Protein AF-A0A9J6DM81-F1 (afdb_monomer_lite)

Structure (mmCIF, N/CA/C/O backbone):
data_AF-A0A9J6DM81-F1
#
_entry.id   AF-A0A9J6DM81-F1
#
loop_
_atom_site.group_PDB
_atom_site.id
_atom_site.type_symbol
_atom_site.label_atom_id
_atom_site.label_alt_id
_atom_site.label_comp_id
_atom_site.label_asym_id
_atom_site.label_entity_id
_atom_site.label_seq_id
_atom_site.pdbx_PDB_ins_code
_atom_site.Cartn_x
_atom_site.Cartn_y
_atom_site.Cartn_z
_atom_site.occupancy
_atom_site.B_iso_or_equiv
_atom_site.auth_seq_id
_atom_site.auth_comp_id
_atom_site.auth_asym_id
_atom_site.auth_atom_id
_atom_site.pdbx_PDB_model_num
ATOM 1 N N . MET A 1 1 ? 59.113 23.610 -87.537 1.00 60.59 1 MET A N 1
ATOM 2 C CA . MET A 1 1 ? 57.642 23.427 -87.448 1.00 60.59 1 MET A CA 1
ATOM 3 C C . MET A 1 1 ? 57.194 22.039 -86.974 1.00 60.59 1 MET A C 1
ATOM 5 O O . MET A 1 1 ? 56.116 21.959 -86.407 1.00 60.59 1 MET A O 1
ATOM 9 N N . ARG A 1 2 ? 57.993 20.965 -87.110 1.00 59.03 2 ARG A N 1
ATOM 10 C CA . ARG A 1 2 ? 57.610 19.597 -86.688 1.00 59.03 2 ARG A CA 1
ATOM 11 C C . ARG A 1 2 ? 57.477 19.396 -85.160 1.00 59.03 2 ARG A C 1
ATOM 13 O O . ARG A 1 2 ? 56.770 18.500 -84.730 1.00 59.03 2 ARG A O 1
ATOM 20 N N . THR A 1 3 ? 58.089 20.253 -84.341 1.00 69.50 3 THR A N 1
ATOM 21 C CA . THR A 1 3 ? 58.101 20.120 -82.869 1.00 69.50 3 THR A CA 1
ATOM 22 C C . THR A 1 3 ? 56.843 20.634 -82.163 1.00 69.50 3 THR A C 1
ATOM 24 O O . THR A 1 3 ? 56.531 20.149 -81.083 1.00 69.50 3 THR A O 1
ATOM 27 N N . ARG A 1 4 ? 56.086 21.572 -82.756 1.00 72.69 4 ARG A N 1
ATOM 28 C CA . ARG A 1 4 ? 54.813 22.034 -82.163 1.00 72.69 4 ARG A CA 1
ATOM 29 C C . ARG A 1 4 ? 53.697 21.003 -82.316 1.00 72.69 4 ARG A C 1
ATOM 31 O O . ARG A 1 4 ? 52.939 20.790 -81.383 1.00 72.69 4 ARG A O 1
ATOM 38 N N . PHE A 1 5 ? 53.672 20.304 -83.448 1.00 79.50 5 PHE A N 1
ATOM 39 C CA . PHE A 1 5 ? 52.637 19.313 -83.742 1.00 79.50 5 PHE A CA 1
ATOM 40 C C . PHE A 1 5 ? 52.692 18.099 -82.799 1.00 79.50 5 PHE A C 1
ATOM 42 O O . PHE A 1 5 ? 51.660 17.556 -82.420 1.00 79.50 5 PHE A O 1
ATOM 49 N N . GLU A 1 6 ? 53.895 17.698 -82.379 1.00 80.44 6 GLU A N 1
ATOM 50 C CA . GLU A 1 6 ? 54.069 16.640 -81.375 1.00 80.44 6 GLU A CA 1
ATOM 51 C C . GLU A 1 6 ? 53.641 17.100 -79.974 1.00 80.44 6 GLU A C 1
ATOM 53 O O . GLU A 1 6 ? 53.037 16.327 -79.233 1.00 80.44 6 GLU A O 1
ATOM 58 N N . CYS A 1 7 ? 53.871 18.371 -79.625 1.00 82.00 7 CYS A N 1
ATOM 59 C CA . CYS A 1 7 ? 53.449 18.915 -78.333 1.00 82.00 7 CYS A CA 1
ATOM 60 C C . CYS A 1 7 ? 51.918 18.918 -78.191 1.00 82.00 7 CYS A C 1
ATOM 62 O O . CYS A 1 7 ? 51.395 18.446 -77.181 1.00 82.00 7 CYS A O 1
ATOM 64 N N . ASP A 1 8 ? 51.202 19.349 -79.233 1.00 87.25 8 ASP A N 1
ATOM 65 C CA . ASP A 1 8 ? 49.734 19.392 -79.227 1.00 87.25 8 ASP A CA 1
ATOM 66 C C . ASP A 1 8 ? 49.125 17.983 -79.109 1.00 87.25 8 ASP A C 1
ATOM 68 O O . ASP A 1 8 ? 48.095 17.769 -78.463 1.00 87.25 8 ASP A O 1
ATOM 72 N N . LYS A 1 9 ? 49.792 16.983 -79.697 1.00 87.25 9 LYS A N 1
ATOM 73 C CA . LYS A 1 9 ? 49.358 15.584 -79.651 1.00 87.25 9 LYS A CA 1
ATOM 74 C C . LYS A 1 9 ? 49.515 14.984 -78.253 1.00 87.25 9 LYS A C 1
ATOM 76 O O . LYS A 1 9 ? 48.625 14.268 -77.791 1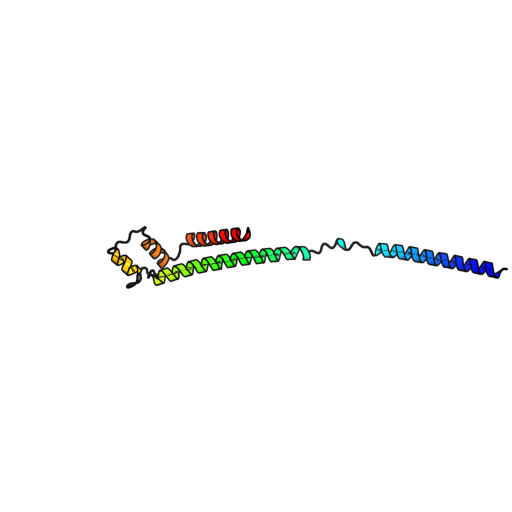.00 87.25 9 LYS A O 1
ATOM 81 N N . VAL A 1 10 ? 50.611 15.310 -77.566 1.00 89.81 10 VAL A N 1
ATOM 82 C CA . VAL A 1 10 ? 50.866 14.884 -76.182 1.00 89.81 10 VAL A CA 1
ATOM 83 C C . VAL A 1 10 ? 49.902 15.565 -75.209 1.00 89.81 10 VAL A C 1
ATOM 85 O O . VAL A 1 10 ? 49.386 14.912 -74.300 1.00 89.81 10 VAL A O 1
ATOM 88 N N . GLU A 1 11 ? 49.603 16.847 -75.411 1.00 92.50 11 GLU A N 1
ATOM 89 C CA . GLU A 1 11 ? 48.665 17.572 -74.553 1.00 92.50 11 GLU A CA 1
ATOM 90 C C . GLU A 1 11 ? 47.235 17.031 -74.688 1.00 92.50 11 GLU A C 1
ATOM 92 O O . GLU A 1 11 ? 46.555 16.792 -73.687 1.00 92.50 11 GLU A O 1
ATOM 97 N N . ASN A 1 12 ? 46.795 16.736 -75.914 1.00 93.19 12 ASN A N 1
ATOM 98 C CA . ASN A 1 12 ? 45.480 16.144 -76.151 1.00 93.19 12 ASN A CA 1
ATOM 99 C C . ASN A 1 12 ? 45.371 14.722 -75.562 1.00 93.19 12 ASN A C 1
ATOM 101 O O . ASN A 1 12 ? 44.329 14.342 -75.026 1.00 93.19 12 ASN A O 1
ATOM 105 N N . ALA A 1 13 ? 46.460 13.944 -75.590 1.00 91.31 13 ALA A N 1
ATOM 106 C CA . ALA A 1 13 ? 46.510 12.637 -74.939 1.00 91.31 13 ALA A CA 1
ATOM 107 C C . ALA A 1 13 ? 46.388 12.744 -73.408 1.00 91.31 13 ALA A C 1
ATOM 109 O O . ALA A 1 13 ? 45.639 11.972 -72.809 1.00 91.31 13 ALA A O 1
ATOM 110 N N . ARG A 1 14 ? 47.047 13.730 -72.777 1.00 92.12 14 ARG A N 1
ATOM 111 C CA . ARG A 1 14 ? 46.910 13.980 -71.329 1.00 92.12 14 ARG A CA 1
ATOM 112 C C . ARG A 1 14 ? 45.479 14.333 -70.937 1.00 92.12 14 ARG A C 1
ATOM 114 O O . ARG A 1 14 ? 44.934 13.694 -70.044 1.00 92.12 14 ARG A O 1
ATOM 121 N N . ARG A 1 15 ? 44.829 15.249 -71.666 1.00 93.50 15 ARG A N 1
ATOM 122 C CA . ARG A 1 15 ? 43.441 15.650 -71.363 1.00 93.50 15 ARG A CA 1
ATOM 123 C C . ARG A 1 15 ? 42.465 14.473 -71.384 1.00 93.50 15 ARG A C 1
ATOM 125 O O . ARG A 1 15 ? 41.549 14.427 -70.571 1.00 93.50 15 ARG A O 1
ATOM 132 N N . ARG A 1 16 ? 42.656 13.507 -72.289 1.00 92.62 16 ARG A N 1
ATOM 133 C CA . ARG A 1 16 ? 41.804 12.307 -72.358 1.00 92.62 16 ARG A CA 1
ATOM 134 C C . ARG A 1 16 ? 41.977 11.385 -71.153 1.00 92.62 16 ARG A C 1
ATOM 136 O O . ARG A 1 16 ? 40.995 10.804 -70.702 1.00 92.62 16 ARG A O 1
ATOM 143 N N . ILE A 1 17 ? 43.197 11.267 -70.632 1.00 92.62 17 ILE A N 1
ATOM 144 C CA . ILE A 1 17 ? 43.481 10.474 -69.428 1.00 92.62 17 ILE A CA 1
ATOM 145 C C . ILE A 1 17 ? 42.844 11.136 -68.201 1.00 92.62 17 ILE A C 1
ATOM 147 O O . ILE A 1 17 ? 42.208 10.450 -67.402 1.00 92.62 17 ILE A O 1
ATOM 151 N N . ASP A 1 18 ? 42.941 12.462 -68.091 1.00 92.50 18 ASP A N 1
ATOM 152 C CA . ASP A 1 18 ? 42.355 13.205 -66.972 1.00 92.50 18 ASP A CA 1
ATOM 153 C C . ASP A 1 18 ? 40.818 13.133 -66.979 1.00 92.50 18 ASP A C 1
ATOM 155 O O . ASP A 1 18 ? 40.207 12.901 -65.935 1.00 92.50 18 ASP A O 1
ATOM 159 N N . LEU A 1 19 ? 40.184 13.220 -68.157 1.00 92.25 19 LEU A N 1
ATOM 160 C CA . LEU A 1 19 ? 38.731 13.039 -68.294 1.00 92.25 19 LEU A CA 1
ATOM 161 C C . LEU A 1 19 ? 38.273 11.631 -67.890 1.00 92.25 19 LEU A C 1
ATOM 163 O O . LEU A 1 19 ? 37.272 11.485 -67.189 1.00 92.25 19 LEU A O 1
ATOM 167 N N . ALA A 1 20 ? 39.010 10.596 -68.303 1.00 90.06 20 ALA A N 1
ATOM 168 C CA . ALA A 1 20 ? 38.695 9.218 -67.934 1.00 90.06 20 ALA A CA 1
ATOM 169 C C . ALA A 1 20 ? 38.828 8.991 -66.419 1.00 90.06 20 ALA A C 1
ATOM 171 O O . ALA A 1 20 ? 38.024 8.275 -65.825 1.00 90.06 20 ALA A O 1
ATOM 172 N N . ARG A 1 21 ? 39.809 9.639 -65.778 1.00 90.12 21 ARG A N 1
ATOM 173 C CA . ARG A 1 21 ? 40.011 9.556 -64.329 1.00 90.12 21 ARG A CA 1
ATOM 174 C C . ARG A 1 21 ? 38.883 10.229 -63.548 1.00 90.12 21 ARG A C 1
ATOM 176 O O . ARG A 1 21 ? 38.418 9.649 -62.572 1.00 90.12 21 ARG A O 1
ATOM 183 N N . HIS A 1 22 ? 38.430 11.406 -63.981 1.00 88.44 22 HIS A N 1
ATOM 184 C CA . HIS A 1 22 ? 37.305 12.090 -63.339 1.00 88.44 22 HIS A CA 1
ATOM 185 C C . HIS A 1 22 ? 36.007 11.284 -63.451 1.00 88.44 22 HIS A C 1
ATOM 187 O O . HIS A 1 22 ? 35.370 11.029 -62.435 1.00 88.44 22 HIS A O 1
ATOM 193 N N . SER A 1 23 ? 35.691 10.758 -64.640 1.00 88.25 23 SER A N 1
ATOM 194 C CA . SER A 1 23 ? 34.499 9.918 -64.824 1.00 88.25 23 SER A CA 1
ATOM 195 C C . SER A 1 23 ? 34.526 8.638 -63.977 1.00 88.25 23 SER A C 1
ATOM 197 O O . SER A 1 23 ? 33.475 8.183 -63.533 1.00 88.25 23 SER A O 1
ATOM 199 N N . ALA A 1 24 ? 35.705 8.052 -63.744 1.00 84.56 24 ALA A N 1
ATOM 200 C CA . ALA A 1 24 ? 35.844 6.876 -62.888 1.00 84.56 24 ALA A CA 1
ATOM 201 C C . ALA A 1 24 ? 35.693 7.210 -61.395 1.00 84.56 24 ALA A C 1
ATOM 203 O O . ALA A 1 24 ? 35.157 6.399 -60.642 1.00 84.56 24 ALA A O 1
ATOM 204 N N . MET A 1 25 ? 36.149 8.392 -60.964 1.00 83.25 25 MET A N 1
ATOM 205 C CA . MET A 1 25 ? 35.963 8.847 -59.585 1.00 83.25 25 MET A CA 1
ATOM 206 C C . MET A 1 25 ? 34.492 9.133 -59.284 1.00 83.25 25 MET A C 1
ATOM 208 O O . MET A 1 25 ? 34.008 8.690 -58.246 1.00 83.25 25 MET A O 1
ATOM 212 N N . ASP A 1 26 ? 33.770 9.771 -60.206 1.00 82.00 26 ASP A N 1
ATOM 213 C CA . ASP A 1 26 ? 32.342 10.057 -60.028 1.00 82.00 26 ASP A CA 1
ATOM 214 C C . ASP A 1 26 ? 31.515 8.762 -59.930 1.00 82.00 26 ASP A C 1
ATOM 216 O O . ASP A 1 26 ? 30.652 8.636 -59.064 1.00 82.00 26 ASP A O 1
ATOM 220 N N . ALA A 1 27 ? 31.849 7.742 -60.731 1.00 78.12 27 ALA A N 1
ATOM 221 C CA . ALA A 1 27 ? 31.196 6.432 -60.661 1.00 78.12 27 ALA A CA 1
ATOM 222 C C . ALA A 1 27 ? 31.501 5.657 -59.363 1.00 78.12 27 ALA A C 1
ATOM 224 O O . ALA A 1 27 ? 30.693 4.842 -58.928 1.00 78.12 27 ALA A O 1
ATOM 225 N N . MET A 1 28 ? 32.659 5.885 -58.733 1.00 76.06 28 MET A N 1
ATOM 226 C CA . MET A 1 28 ? 33.002 5.255 -57.451 1.00 76.06 28 MET A CA 1
ATOM 227 C C . MET A 1 28 ? 32.327 5.932 -56.257 1.00 76.06 28 MET A C 1
ATOM 229 O O . MET A 1 28 ? 32.031 5.257 -55.272 1.00 76.06 28 MET A O 1
ATOM 233 N N . VAL A 1 29 ? 32.083 7.243 -56.334 1.00 77.25 29 VAL A N 1
ATOM 234 C CA . VAL A 1 29 ? 31.364 7.986 -55.289 1.00 77.25 29 VAL A CA 1
ATOM 235 C C . VAL A 1 29 ? 29.915 7.507 -55.189 1.00 77.25 29 VAL A C 1
ATOM 237 O O . VAL A 1 29 ? 29.433 7.301 -54.081 1.00 77.25 29 VAL A O 1
ATO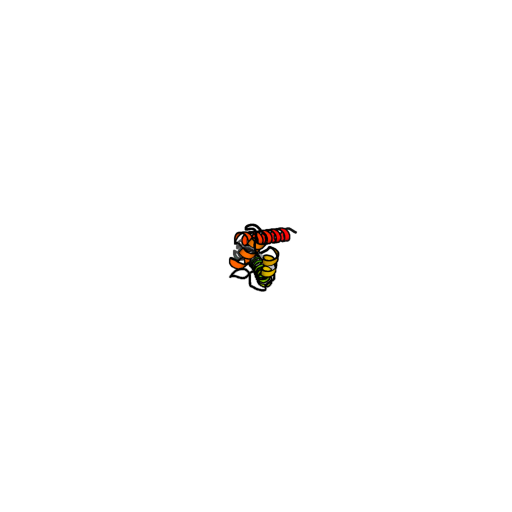M 240 N N . ASP A 1 30 ? 29.275 7.210 -56.320 1.00 68.44 30 ASP A N 1
ATOM 241 C CA . ASP A 1 30 ? 27.887 6.727 -56.360 1.00 68.44 30 ASP A CA 1
ATOM 242 C C . ASP A 1 30 ? 27.726 5.312 -55.760 1.00 68.44 30 ASP A C 1
ATOM 244 O O . ASP A 1 30 ? 26.719 4.985 -55.142 1.00 68.44 30 ASP A O 1
ATOM 248 N N . VAL A 1 31 ? 28.762 4.466 -55.840 1.00 65.88 31 VAL A N 1
ATOM 249 C CA . VAL A 1 31 ? 28.753 3.126 -55.213 1.00 65.88 31 VAL A CA 1
ATOM 250 C C . VAL A 1 31 ? 28.942 3.193 -53.692 1.00 65.88 31 VAL A C 1
ATOM 252 O O . VAL A 1 31 ? 28.571 2.255 -52.985 1.00 65.88 31 VAL A O 1
ATOM 255 N N . MET A 1 32 ? 29.510 4.282 -53.165 1.00 62.16 32 MET A N 1
ATOM 256 C CA . MET A 1 32 ? 29.666 4.465 -51.719 1.00 62.16 32 MET A CA 1
ATOM 257 C C . MET A 1 32 ? 28.454 5.110 -51.047 1.00 62.16 32 MET A C 1
ATOM 259 O O . MET A 1 32 ? 28.394 5.096 -49.818 1.00 62.16 32 MET A O 1
ATOM 263 N N . ASP A 1 33 ? 27.472 5.589 -51.811 1.00 61.44 33 ASP A N 1
ATOM 264 C CA . ASP A 1 33 ? 26.201 6.079 -51.276 1.00 61.44 33 ASP A CA 1
ATOM 265 C C . ASP A 1 33 ? 25.207 4.914 -51.115 1.00 61.44 33 ASP A C 1
ATOM 267 O O . ASP A 1 33 ? 24.089 4.899 -51.627 1.00 61.44 33 ASP A O 1
ATOM 271 N N . VAL A 1 34 ? 25.647 3.860 -50.417 1.00 61.84 34 VAL A N 1
ATOM 272 C CA . VAL A 1 34 ? 24.731 2.827 -49.929 1.00 61.84 34 VAL A CA 1
ATOM 273 C C . VAL A 1 34 ? 23.896 3.487 -48.831 1.00 61.84 34 VAL A C 1
ATOM 275 O O . VAL A 1 34 ?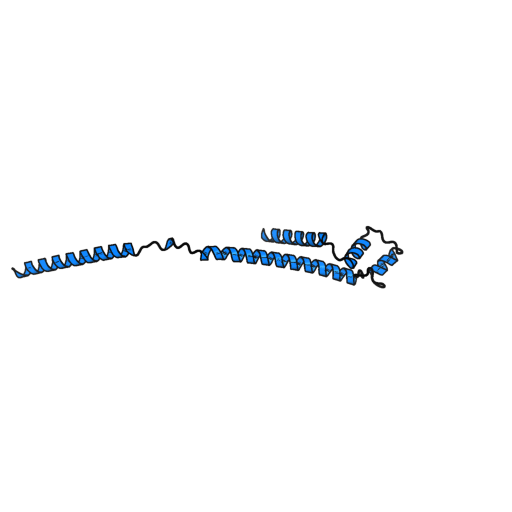 24.474 3.877 -47.815 1.00 61.84 34 VAL A O 1
ATOM 278 N N . PRO A 1 35 ? 22.564 3.604 -48.981 1.00 59.75 35 PRO A N 1
ATOM 279 C CA . PRO A 1 35 ? 21.718 4.266 -48.000 1.00 59.75 35 PRO A CA 1
ATOM 280 C C . PRO A 1 35 ? 21.748 3.484 -46.681 1.00 59.75 35 PRO A C 1
ATOM 282 O O . PRO A 1 35 ? 21.022 2.509 -46.472 1.00 59.75 35 PRO A O 1
ATOM 285 N N . THR A 1 36 ? 22.602 3.927 -45.758 1.00 59.50 36 THR A N 1
ATOM 286 C CA . THR A 1 36 ? 22.745 3.397 -44.391 1.00 59.50 36 THR A CA 1
ATOM 287 C C . THR A 1 36 ? 21.513 3.678 -43.522 1.00 59.50 36 THR A C 1
ATOM 289 O O . THR A 1 36 ? 21.453 3.280 -42.361 1.00 59.50 36 THR A O 1
ATOM 292 N N . GLU A 1 37 ? 20.509 4.350 -44.076 1.00 58.06 37 GLU A N 1
ATOM 293 C CA . GLU A 1 37 ? 19.267 4.761 -43.424 1.00 58.06 37 GLU A CA 1
ATOM 294 C C . GLU A 1 37 ? 18.262 3.616 -43.193 1.00 58.06 37 GLU A C 1
ATOM 296 O O . GLU A 1 37 ? 17.307 3.788 -42.439 1.00 58.06 37 GLU A O 1
ATOM 301 N N . ASN A 1 38 ? 18.520 2.409 -43.717 1.00 57.34 38 ASN A N 1
ATOM 302 C CA . ASN A 1 38 ? 17.628 1.252 -43.546 1.00 57.34 38 ASN A CA 1
ATOM 303 C C . ASN A 1 38 ? 18.093 0.194 -42.533 1.00 57.34 38 ASN A C 1
ATOM 305 O O . ASN A 1 38 ? 17.391 -0.801 -42.330 1.00 57.34 38 ASN A O 1
ATOM 309 N N . VAL A 1 39 ? 19.212 0.393 -41.823 1.00 57.69 39 VAL A N 1
ATOM 310 C CA . VAL A 1 39 ? 19.501 -0.420 -40.628 1.00 57.69 39 VAL A CA 1
ATOM 311 C C . VAL A 1 39 ? 18.695 0.160 -39.472 1.00 57.69 39 VAL A C 1
ATOM 313 O O . VAL A 1 39 ? 19.202 0.865 -38.603 1.00 57.69 39 VAL A O 1
ATOM 316 N N . MET A 1 40 ? 17.392 -0.116 -39.512 1.00 55.94 40 MET A N 1
ATOM 317 C CA . MET A 1 40 ? 16.432 0.158 -38.455 1.00 55.94 40 MET A CA 1
ATOM 318 C C . MET A 1 40 ? 16.916 -0.557 -37.193 1.00 55.94 40 MET A C 1
ATOM 320 O O . MET A 1 40 ? 16.683 -1.745 -36.992 1.00 55.94 40 MET A O 1
ATOM 324 N N . ASN A 1 41 ? 17.698 0.169 -36.401 1.00 62.31 41 ASN A N 1
ATOM 325 C CA . ASN A 1 41 ? 18.432 -0.322 -35.252 1.00 62.31 41 ASN A CA 1
ATOM 326 C C . ASN A 1 41 ? 17.403 -0.811 -34.210 1.00 62.31 41 ASN A C 1
ATOM 328 O O . ASN A 1 41 ? 16.745 0.025 -33.581 1.00 62.31 41 ASN A O 1
ATOM 332 N N . PRO A 1 42 ? 17.221 -2.131 -33.996 1.00 55.38 42 PRO A N 1
ATOM 333 C CA . PRO A 1 42 ? 16.183 -2.652 -33.095 1.00 55.38 42 PRO A CA 1
ATOM 334 C C . PRO A 1 42 ? 16.409 -2.229 -31.631 1.00 55.38 42 PRO A C 1
ATOM 336 O O . PRO A 1 42 ? 15.522 -2.356 -30.789 1.00 55.38 42 PRO A O 1
ATOM 339 N N . VAL A 1 43 ? 17.581 -1.663 -31.332 1.00 54.53 43 VAL A N 1
ATOM 340 C CA . VAL A 1 43 ? 17.958 -1.103 -30.033 1.00 54.53 43 VAL A CA 1
ATOM 341 C C . VAL A 1 43 ? 17.146 0.153 -29.683 1.00 54.53 43 VAL A C 1
ATOM 343 O O . VAL A 1 43 ? 16.811 0.351 -28.516 1.00 54.53 43 VAL A O 1
ATOM 346 N N . ALA A 1 44 ? 16.756 0.977 -30.665 1.00 55.53 44 ALA A N 1
ATOM 347 C CA . ALA A 1 44 ? 16.003 2.210 -30.402 1.00 55.53 44 ALA A CA 1
ATOM 348 C C . ALA A 1 44 ? 14.566 1.937 -29.909 1.00 55.53 44 ALA A C 1
ATOM 350 O O . ALA A 1 44 ? 14.025 2.704 -29.113 1.00 55.53 44 ALA A O 1
ATOM 351 N N . ALA A 1 45 ? 13.972 0.808 -30.311 1.00 54.03 45 ALA A N 1
ATOM 352 C CA . ALA A 1 45 ? 12.633 0.396 -29.886 1.00 54.03 45 ALA A CA 1
ATOM 353 C C . ALA A 1 45 ? 12.603 -0.279 -28.498 1.00 54.03 45 ALA A C 1
ATOM 355 O O . ALA A 1 45 ? 11.532 -0.424 -27.910 1.00 54.03 45 ALA A O 1
ATOM 356 N N . PHE A 1 46 ? 13.759 -0.658 -27.937 1.00 52.38 46 PHE A N 1
ATOM 357 C CA . PHE A 1 46 ? 13.845 -1.365 -26.649 1.00 52.38 46 PHE A CA 1
ATOM 358 C C . PHE A 1 46 ? 13.902 -0.421 -25.427 1.00 52.38 46 PHE A C 1
ATOM 360 O O . PHE A 1 46 ? 13.582 -0.808 -24.304 1.00 52.38 46 PHE A O 1
ATOM 367 N N . ILE A 1 47 ? 14.265 0.848 -25.636 1.00 57.31 47 ILE A N 1
ATOM 368 C CA . ILE A 1 47 ? 14.362 1.882 -24.592 1.00 57.31 47 ILE A CA 1
ATOM 369 C C . ILE A 1 47 ? 12.996 2.279 -23.976 1.00 57.31 47 ILE A C 1
ATOM 371 O O . ILE A 1 47 ? 12.936 2.424 -22.749 1.00 57.31 47 ILE A O 1
ATOM 375 N N . PRO A 1 48 ? 11.888 2.455 -24.734 1.00 63.59 48 PRO A N 1
ATOM 376 C CA . PRO A 1 48 ? 10.623 2.907 -24.146 1.00 63.59 48 PRO A CA 1
ATOM 377 C C . PRO A 1 48 ? 9.948 1.852 -23.256 1.00 63.59 48 PRO A C 1
ATOM 379 O O . PRO A 1 48 ? 9.337 2.208 -22.248 1.00 63.59 48 PRO A O 1
ATOM 382 N N . VAL A 1 49 ? 10.103 0.559 -23.562 1.00 64.38 49 VAL A N 1
ATOM 383 C CA . VAL A 1 49 ? 9.438 -0.532 -22.822 1.00 64.38 49 VAL A CA 1
ATOM 384 C C . VAL A 1 49 ? 9.962 -0.637 -21.384 1.00 64.38 49 VAL A C 1
ATOM 386 O O . VAL A 1 49 ? 9.180 -0.782 -20.443 1.00 64.38 49 VAL A O 1
ATOM 389 N N . ASN A 1 50 ? 11.271 -0.456 -21.185 1.00 74.06 50 ASN A N 1
ATOM 390 C CA . ASN A 1 50 ? 11.890 -0.514 -19.858 1.00 74.06 50 ASN A CA 1
ATOM 391 C C . ASN A 1 50 ? 11.455 0.645 -18.946 1.00 74.06 50 ASN A C 1
ATOM 393 O O . ASN A 1 50 ? 11.323 0.457 -17.737 1.00 74.06 50 ASN A O 1
ATOM 397 N N . ARG A 1 51 ? 11.185 1.834 -19.508 1.00 79.06 51 ARG A N 1
ATOM 398 C CA . ARG A 1 51 ? 10.685 2.983 -18.732 1.00 79.06 51 ARG A CA 1
ATOM 399 C C . ARG A 1 51 ? 9.237 2.797 -18.292 1.00 79.06 51 ARG A C 1
ATOM 401 O O . ARG A 1 51 ? 8.920 3.093 -17.144 1.00 79.06 51 ARG A O 1
ATOM 408 N N . ILE A 1 52 ? 8.380 2.278 -19.173 1.00 79.38 52 ILE A N 1
ATOM 409 C CA . ILE A 1 52 ? 6.974 2.003 -18.846 1.00 79.38 52 ILE A CA 1
ATOM 410 C C . ILE A 1 52 ? 6.892 0.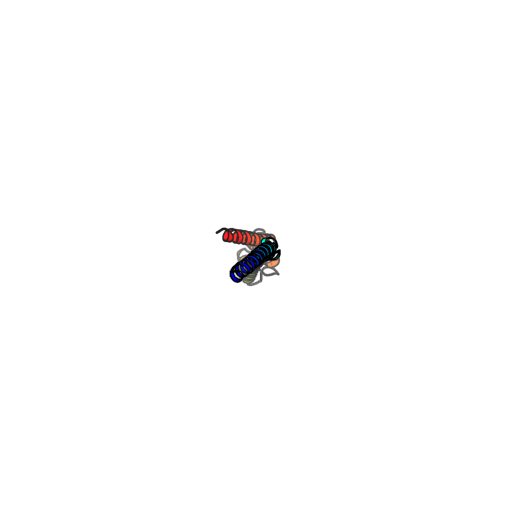933 -17.753 1.00 79.38 52 ILE A C 1
ATOM 412 O O . ILE A 1 52 ? 6.186 1.124 -16.766 1.00 79.38 52 ILE A O 1
ATOM 416 N N . LEU A 1 53 ? 7.670 -0.149 -17.871 1.00 81.06 53 LEU A N 1
ATOM 417 C CA . LEU A 1 53 ? 7.742 -1.178 -16.832 1.00 81.06 53 LEU A CA 1
ATOM 418 C C . LEU A 1 53 ? 8.223 -0.603 -15.496 1.00 81.06 53 LEU A C 1
ATOM 420 O O . LEU A 1 53 ? 7.576 -0.831 -14.478 1.00 81.06 53 LEU A O 1
ATOM 424 N N . ALA A 1 54 ? 9.307 0.180 -15.491 1.00 81.31 54 ALA A N 1
ATOM 425 C CA . ALA A 1 54 ? 9.818 0.806 -14.272 1.00 81.31 54 ALA A CA 1
ATOM 426 C C . ALA A 1 54 ? 8.771 1.706 -13.595 1.00 81.31 54 ALA A C 1
ATOM 428 O O . ALA A 1 54 ? 8.626 1.668 -12.373 1.00 81.31 54 ALA A O 1
ATOM 429 N N . TYR A 1 55 ? 8.003 2.463 -14.382 1.00 83.00 55 TYR A N 1
ATOM 430 C CA . TYR A 1 55 ? 6.919 3.292 -13.868 1.00 83.00 55 TYR A CA 1
ATOM 431 C C . TYR A 1 55 ? 5.797 2.443 -13.259 1.00 83.00 55 TYR A C 1
ATOM 433 O O . TYR A 1 55 ? 5.427 2.660 -12.110 1.00 83.00 55 TYR A O 1
ATOM 441 N N . VAL A 1 56 ? 5.315 1.415 -13.963 1.00 82.06 56 VAL A N 1
ATOM 442 C CA . VAL A 1 56 ? 4.274 0.510 -13.443 1.00 82.06 56 VAL A CA 1
ATOM 443 C C . VAL A 1 56 ? 4.717 -0.160 -12.137 1.00 82.06 56 VAL A C 1
ATOM 445 O O . VAL A 1 56 ? 3.947 -0.199 -11.176 1.00 82.06 56 VAL A O 1
ATOM 448 N N . PHE A 1 57 ? 5.966 -0.631 -12.059 1.00 84.56 57 PHE A N 1
ATOM 449 C CA . PHE A 1 57 ? 6.519 -1.201 -10.827 1.00 84.56 57 PHE A CA 1
ATOM 450 C C . PHE A 1 57 ? 6.577 -0.179 -9.689 1.00 84.56 57 PHE A C 1
ATOM 452 O O . PHE A 1 57 ? 6.198 -0.502 -8.564 1.00 84.56 57 PHE A O 1
ATOM 459 N N . TYR A 1 58 ? 7.003 1.053 -9.970 1.00 83.56 58 TYR A N 1
ATOM 460 C CA . TYR A 1 58 ? 7.043 2.127 -8.980 1.00 83.56 58 TYR A CA 1
ATOM 461 C C . TYR A 1 58 ? 5.649 2.438 -8.414 1.00 83.56 58 TYR A C 1
ATOM 463 O O . TYR A 1 58 ? 5.467 2.452 -7.195 1.00 83.56 58 TYR A O 1
ATOM 471 N N . VAL A 1 59 ? 4.643 2.591 -9.282 1.00 81.75 59 VAL A N 1
ATOM 472 C CA . VAL A 1 59 ? 3.247 2.831 -8.874 1.00 81.75 59 VAL A CA 1
ATOM 473 C C . VAL A 1 59 ? 2.722 1.695 -7.999 1.00 81.75 59 VAL A C 1
ATOM 475 O O . VAL A 1 59 ? 2.094 1.933 -6.964 1.00 81.75 59 VAL A O 1
ATOM 478 N N . LEU A 1 60 ? 3.013 0.451 -8.379 1.00 82.62 60 LEU A N 1
ATOM 479 C CA . LEU A 1 60 ? 2.575 -0.730 -7.646 1.00 82.62 60 LEU A CA 1
ATOM 480 C C . LEU A 1 60 ? 3.214 -0.802 -6.249 1.00 82.62 60 LEU A C 1
ATOM 482 O O . LEU A 1 60 ? 2.514 -1.057 -5.267 1.00 82.62 60 LEU A O 1
ATOM 486 N N . ILE A 1 61 ? 4.511 -0.496 -6.134 1.00 84.75 61 ILE A N 1
ATOM 487 C CA . ILE A 1 61 ? 5.212 -0.414 -4.843 1.00 84.75 61 ILE A CA 1
ATOM 488 C C . ILE A 1 61 ? 4.609 0.691 -3.968 1.00 84.75 61 ILE A C 1
ATOM 490 O O . ILE A 1 61 ? 4.327 0.443 -2.794 1.00 84.75 61 ILE A O 1
ATOM 494 N N . CYS A 1 62 ? 4.348 1.880 -4.521 1.00 80.56 62 CYS A N 1
ATOM 495 C CA . CYS A 1 62 ? 3.700 2.971 -3.789 1.00 80.56 62 CYS A CA 1
ATOM 496 C C . CYS A 1 62 ? 2.314 2.569 -3.262 1.00 80.56 62 CYS A C 1
ATOM 498 O O . CYS A 1 62 ? 2.012 2.812 -2.092 1.00 80.56 62 CYS A O 1
ATOM 500 N N . CYS A 1 63 ? 1.497 1.889 -4.071 1.00 79.88 63 CYS A N 1
ATOM 501 C CA . CYS A 1 63 ? 0.183 1.399 -3.643 1.00 79.88 63 CYS A CA 1
ATOM 502 C C . CYS A 1 63 ? 0.293 0.398 -2.480 1.00 79.88 63 CYS A C 1
ATOM 504 O O . CYS A 1 63 ? -0.435 0.496 -1.487 1.00 79.88 63 CYS A O 1
ATOM 506 N N . ILE A 1 64 ? 1.233 -0.549 -2.559 1.00 82.31 64 ILE A N 1
ATOM 507 C CA . ILE A 1 64 ? 1.463 -1.529 -1.488 1.00 82.31 64 ILE A CA 1
ATOM 508 C C . ILE A 1 64 ? 1.970 -0.837 -0.214 1.00 82.31 64 ILE A C 1
ATOM 510 O O . ILE A 1 64 ? 1.496 -1.136 0.884 1.00 82.31 64 ILE A O 1
ATOM 514 N N . ALA A 1 65 ? 2.894 0.118 -0.335 1.00 81.94 65 ALA A N 1
ATOM 515 C CA . ALA A 1 65 ? 3.433 0.852 0.806 1.00 81.94 65 ALA A CA 1
ATOM 516 C C . ALA A 1 65 ? 2.346 1.670 1.526 1.00 81.94 65 ALA A C 1
ATOM 518 O O . ALA A 1 65 ? 2.226 1.599 2.753 1.00 81.94 65 ALA A O 1
ATOM 519 N N . LEU A 1 66 ? 1.505 2.392 0.779 1.00 80.00 66 LEU A N 1
ATOM 520 C CA . LEU A 1 66 ? 0.418 3.202 1.338 1.00 80.00 66 LEU A CA 1
ATOM 521 C C . LEU A 1 66 ? -0.649 2.342 2.023 1.00 80.00 66 LEU A C 1
ATOM 523 O O . LEU A 1 66 ? -1.032 2.621 3.162 1.00 80.00 66 LEU A O 1
ATOM 527 N N . THR A 1 67 ? -1.089 1.263 1.373 1.00 78.12 67 THR A N 1
ATOM 528 C CA . THR A 1 67 ? -2.071 0.335 1.959 1.00 78.12 67 THR A CA 1
ATOM 529 C C . THR A 1 67 ? -1.547 -0.320 3.232 1.00 78.12 67 THR A C 1
ATOM 531 O O . THR A 1 67 ? -2.257 -0.372 4.238 1.00 78.12 67 THR A O 1
ATOM 534 N N . THR A 1 68 ? -0.291 -0.771 3.226 1.00 77.75 68 THR A N 1
ATOM 535 C CA . THR A 1 68 ? 0.343 -1.386 4.398 1.00 77.75 68 THR A CA 1
ATOM 536 C C . THR A 1 68 ? 0.448 -0.387 5.546 1.00 77.75 68 THR A C 1
ATOM 538 O O . THR A 1 68 ? 0.073 -0.709 6.673 1.00 77.75 68 THR A O 1
ATOM 541 N N . THR A 1 69 ? 0.874 0.846 5.262 1.00 80.62 69 THR A N 1
ATOM 542 C CA . THR A 1 69 ? 0.993 1.903 6.274 1.00 80.62 69 THR A CA 1
ATOM 543 C C . THR A 1 69 ? -0.364 2.211 6.907 1.00 80.62 69 THR A C 1
ATOM 545 O O . THR A 1 69 ? -0.481 2.200 8.130 1.00 80.62 69 THR A O 1
ATOM 548 N N . ALA A 1 70 ? -1.418 2.376 6.103 1.00 79.06 70 ALA A N 1
ATOM 549 C CA . ALA A 1 70 ? -2.766 2.641 6.604 1.00 79.06 70 ALA A CA 1
ATOM 550 C C . ALA A 1 70 ? -3.294 1.515 7.515 1.00 79.06 70 ALA A C 1
ATOM 552 O O . ALA A 1 70 ? -3.846 1.777 8.588 1.00 79.06 70 ALA A O 1
ATOM 553 N N . VAL A 1 71 ? -3.091 0.251 7.125 1.00 78.00 71 VAL A N 1
ATOM 554 C CA . VAL A 1 71 ? -3.514 -0.912 7.925 1.00 78.00 71 VAL A CA 1
ATOM 555 C C . VAL A 1 71 ? -2.721 -1.003 9.231 1.00 78.00 71 VAL A C 1
ATOM 557 O O . VAL A 1 71 ? -3.314 -1.234 10.288 1.00 78.00 71 VAL A O 1
ATOM 560 N N . CYS A 1 72 ? -1.404 -0.790 9.181 1.00 78.88 72 CYS A N 1
ATOM 561 C CA . CYS A 1 72 ? -0.542 -0.792 10.361 1.00 78.88 72 CYS A CA 1
ATOM 562 C C . CYS A 1 72 ? -0.925 0.320 11.345 1.00 78.88 72 CYS A C 1
ATOM 564 O O . CYS A 1 72 ? -1.075 0.054 12.539 1.00 78.88 72 CYS A O 1
ATOM 566 N N . SER A 1 73 ? -1.160 1.544 10.861 1.00 81.31 73 SER A N 1
ATOM 567 C CA . SER A 1 73 ? -1.607 2.668 11.691 1.00 81.31 73 SER A CA 1
ATOM 568 C C . SER A 1 73 ? -2.944 2.382 12.369 1.00 81.31 73 SER A C 1
ATOM 570 O O . SER A 1 73 ? -3.116 2.686 13.555 1.00 81.31 73 SER A O 1
ATOM 572 N N . LEU A 1 74 ? -3.880 1.745 11.659 1.00 78.75 74 LEU A N 1
ATOM 573 C CA . LEU A 1 74 ? -5.175 1.381 12.223 1.00 78.75 74 LEU A CA 1
ATOM 574 C C . LEU A 1 74 ? -5.033 0.317 13.320 1.00 78.75 74 LEU A C 1
ATOM 576 O O . LEU A 1 74 ? -5.591 0.484 14.404 1.00 78.75 74 LEU A O 1
ATOM 580 N N . GLN A 1 75 ? -4.246 -0.739 13.087 1.00 78.69 75 GLN A N 1
ATOM 581 C CA . GLN A 1 75 ? -4.001 -1.772 14.101 1.00 78.69 75 GLN A CA 1
ATOM 582 C C . GLN A 1 75 ? -3.280 -1.225 15.333 1.00 78.69 75 GLN A C 1
ATOM 584 O O . GLN A 1 75 ? -3.639 -1.559 16.462 1.00 78.69 75 GLN A O 1
ATOM 589 N N . PHE A 1 76 ? -2.295 -0.353 15.135 1.00 82.50 76 PHE A N 1
ATOM 590 C CA . PHE A 1 76 ? -1.582 0.288 16.232 1.00 82.50 76 PHE A CA 1
ATOM 591 C C . PHE A 1 76 ? -2.515 1.154 17.087 1.00 82.50 76 PHE A C 1
ATOM 593 O O . PHE A 1 76 ? -2.491 1.078 18.318 1.00 82.50 76 PHE A O 1
ATOM 600 N N . THR A 1 77 ? -3.387 1.928 16.439 1.00 82.06 77 THR A N 1
ATOM 601 C CA . THR A 1 77 ? -4.384 2.761 17.123 1.00 82.06 77 THR A CA 1
ATOM 602 C C . THR A 1 77 ? -5.391 1.901 17.888 1.00 82.06 77 THR A C 1
ATOM 604 O O . THR A 1 77 ? -5.645 2.156 19.063 1.00 82.06 77 THR A O 1
ATOM 607 N N . LEU A 1 78 ? -5.900 0.826 17.276 1.00 82.75 78 LEU A N 1
ATOM 608 C CA . LEU A 1 78 ? -6.793 -0.138 17.929 1.00 82.75 78 LEU A CA 1
ATOM 609 C C . LEU A 1 78 ? -6.151 -0.751 19.179 1.00 82.75 78 LEU A C 1
ATOM 611 O O . LEU A 1 78 ? -6.779 -0.786 20.239 1.00 82.75 78 LEU A O 1
ATOM 615 N N . ARG A 1 79 ? -4.878 -1.149 19.084 1.00 81.31 79 ARG A N 1
ATOM 616 C CA . ARG A 1 79 ? -4.126 -1.719 20.205 1.00 81.31 79 ARG A CA 1
ATOM 617 C C . ARG A 1 79 ? -3.927 -0.712 21.338 1.00 81.31 79 ARG A C 1
ATOM 619 O O . ARG A 1 79 ? -4.085 -1.088 22.495 1.00 81.31 79 ARG A O 1
ATOM 626 N N . LYS A 1 80 ? -3.660 0.563 21.025 1.00 83.12 80 LYS A N 1
ATOM 627 C CA . LYS A 1 80 ? -3.584 1.648 22.023 1.00 83.12 80 LYS A CA 1
ATOM 628 C C . LYS A 1 80 ? -4.916 1.905 22.725 1.00 83.12 80 LYS A C 1
ATOM 630 O O . LYS A 1 80 ? -4.931 2.151 23.925 1.00 83.12 80 LYS A O 1
ATOM 635 N N . VAL A 1 81 ? -6.027 1.833 21.995 1.00 84.00 81 VAL A N 1
ATOM 636 C CA . VAL A 1 81 ? -7.373 1.983 22.576 1.00 84.00 81 VAL A CA 1
ATOM 637 C C . VAL A 1 81 ? -7.740 0.775 23.452 1.00 84.00 81 VAL A C 1
ATOM 639 O O . VAL A 1 81 ? -8.575 0.894 24.349 1.00 84.00 81 VAL A O 1
ATOM 642 N N . GLY A 1 82 ? -7.079 -0.367 23.251 1.00 81.06 82 GLY A N 1
ATOM 643 C CA . GLY A 1 82 ? -7.261 -1.578 24.049 1.00 81.06 82 GLY A CA 1
ATOM 644 C C . GLY A 1 82 ? -7.936 -2.726 23.317 1.00 81.06 82 GLY A C 1
ATOM 645 O O . GLY A 1 82 ? -8.304 -3.711 23.948 1.00 81.06 82 GLY A O 1
ATOM 646 N N . PHE A 1 83 ? -8.114 -2.623 22.003 1.00 83.12 83 PHE A N 1
ATOM 647 C CA . PHE A 1 83 ? -8.562 -3.730 21.169 1.00 83.12 83 PHE A CA 1
ATOM 648 C C . PHE A 1 83 ? -7.339 -4.537 20.726 1.00 83.12 83 PHE A C 1
ATOM 650 O O . PHE A 1 83 ? -6.620 -4.142 19.810 1.00 83.12 83 PHE A O 1
ATOM 657 N N . GLY A 1 84 ? -7.079 -5.646 21.414 1.00 78.62 84 GLY A N 1
ATOM 658 C CA . GLY A 1 84 ? -5.994 -6.571 21.102 1.00 78.62 84 GLY A CA 1
ATOM 659 C C . GLY A 1 84 ? -6.479 -7.857 20.432 1.00 78.62 84 GLY A C 1
ATOM 660 O O . GLY A 1 84 ? -7.678 -8.091 20.271 1.00 78.62 84 GLY A O 1
ATOM 661 N N . ASN A 1 85 ? -5.526 -8.738 20.113 1.00 72.88 85 ASN A N 1
ATOM 662 C CA . ASN A 1 85 ? -5.796 -10.020 19.450 1.00 72.88 85 ASN A CA 1
ATOM 663 C C . ASN A 1 85 ? -6.715 -10.945 20.266 1.00 72.88 85 ASN A C 1
ATOM 665 O O . ASN A 1 85 ? -7.473 -11.714 19.690 1.00 72.88 85 ASN A O 1
ATOM 669 N N . ASN A 1 86 ? -6.689 -10.842 21.598 1.00 77.06 86 ASN A N 1
ATOM 670 C CA . ASN A 1 86 ? -7.525 -11.653 22.493 1.00 77.06 86 ASN A CA 1
ATOM 671 C C . ASN A 1 86 ? -8.853 -10.964 22.860 1.00 77.06 86 ASN A C 1
ATOM 673 O O . ASN A 1 86 ? -9.593 -11.455 23.708 1.00 77.06 86 ASN A O 1
ATOM 677 N N . GLY A 1 87 ? -9.161 -9.819 22.242 1.00 75.50 87 GLY A N 1
ATOM 678 C CA . GLY A 1 87 ? -10.337 -9.010 22.540 1.00 75.50 87 GLY A CA 1
ATOM 679 C C . GLY A 1 87 ? -9.983 -7.715 23.261 1.00 75.50 87 GLY A C 1
ATOM 680 O O . GLY A 1 87 ? -8.961 -7.086 22.993 1.00 75.50 87 GLY A O 1
ATOM 681 N N . VAL A 1 88 ? -10.870 -7.280 24.149 1.00 80.19 88 VAL A N 1
ATOM 682 C CA . VAL A 1 88 ? -10.722 -6.023 24.889 1.00 80.19 88 VAL A CA 1
ATOM 683 C C . VAL A 1 88 ? -9.743 -6.235 26.044 1.00 80.19 88 VAL A C 1
ATOM 685 O O . VAL A 1 88 ? -9.978 -7.083 26.901 1.00 80.19 88 VAL A O 1
ATOM 688 N N . MET A 1 89 ? -8.646 -5.478 26.081 1.00 82.75 89 MET A N 1
ATOM 689 C CA . MET A 1 89 ? -7.676 -5.548 27.174 1.00 82.75 89 MET A CA 1
ATOM 690 C C . MET A 1 89 ? -8.283 -4.978 28.466 1.00 82.75 89 MET A C 1
ATOM 692 O O . MET A 1 89 ? -8.835 -3.872 28.440 1.00 82.75 89 MET A O 1
ATOM 696 N N . PRO A 1 90 ? -8.174 -5.679 29.605 1.00 77.19 90 PRO A N 1
ATOM 697 C CA . PRO A 1 90 ? -8.638 -5.163 30.889 1.00 77.19 90 PRO A CA 1
ATOM 698 C C . PRO A 1 90 ? -7.871 -3.888 31.269 1.00 77.19 90 PRO A C 1
ATOM 700 O O . PRO A 1 90 ? -6.681 -3.764 30.989 1.00 77.19 90 PRO A O 1
ATOM 703 N N . GLY A 1 91 ? -8.567 -2.915 31.864 1.00 79.62 91 GLY A N 1
ATOM 704 C CA . GLY A 1 91 ? -7.987 -1.614 32.235 1.00 79.62 91 GLY A CA 1
ATOM 705 C C . GLY A 1 91 ? -7.747 -0.645 31.068 1.00 79.62 91 GLY A C 1
ATOM 706 O O . GLY A 1 91 ? -7.207 0.436 31.274 1.00 79.62 91 GLY A O 1
ATOM 707 N N . SER A 1 92 ? -8.150 -1.003 29.847 1.00 84.88 92 SER A N 1
ATOM 708 C CA . SER A 1 92 ? -8.018 -0.135 28.675 1.00 84.88 92 SER A CA 1
ATOM 709 C C . SER A 1 92 ? -9.216 0.796 28.466 1.00 84.88 92 SER A C 1
ATOM 711 O O . SER A 1 92 ? -10.282 0.636 29.064 1.00 84.88 92 SER A O 1
ATOM 713 N N . LEU A 1 93 ? -9.067 1.749 27.544 1.00 81.88 93 LEU A N 1
ATOM 714 C CA . LEU A 1 93 ? -10.131 2.679 27.160 1.00 81.88 93 LEU A CA 1
ATOM 715 C C . LEU A 1 93 ? -11.330 1.940 26.535 1.00 81.88 93 LEU A C 1
ATOM 717 O O . LEU A 1 93 ? -12.484 2.289 26.784 1.00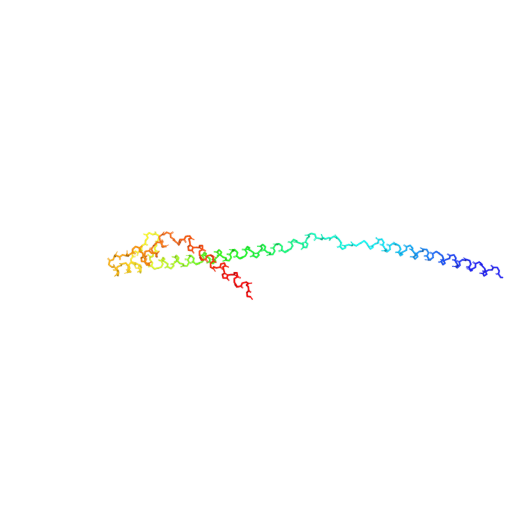 81.88 93 LEU A O 1
ATOM 721 N N . ALA A 1 94 ? -11.074 0.850 25.807 1.00 81.81 94 ALA A N 1
ATOM 722 C CA . ALA A 1 94 ? -12.102 -0.065 25.326 1.00 81.81 94 ALA A CA 1
ATOM 723 C C . ALA A 1 94 ? -12.834 -0.786 26.477 1.00 81.81 94 ALA A C 1
ATOM 725 O O . ALA A 1 94 ? -14.058 -0.924 26.430 1.00 81.81 94 ALA A O 1
ATOM 726 N N . ALA A 1 95 ? -12.133 -1.184 27.544 1.00 80.44 95 ALA A N 1
ATOM 727 C CA . ALA A 1 95 ? -12.776 -1.762 28.728 1.00 80.44 95 ALA A CA 1
ATOM 728 C C . ALA A 1 95 ? -13.643 -0.729 29.466 1.00 80.44 95 ALA A C 1
ATOM 730 O O . ALA A 1 95 ? -14.770 -1.039 29.854 1.00 80.44 95 ALA A O 1
ATOM 731 N N . ALA A 1 96 ? -13.170 0.516 29.585 1.00 83.25 96 ALA A N 1
ATOM 732 C CA . ALA A 1 96 ? -13.950 1.618 30.148 1.00 83.25 96 ALA A CA 1
ATOM 733 C C . ALA A 1 96 ? -15.212 1.910 29.316 1.00 83.25 96 ALA A C 1
ATOM 735 O O . ALA A 1 96 ? -16.292 2.140 29.864 1.00 83.25 96 ALA A O 1
ATOM 736 N N . TRP A 1 97 ? -15.116 1.825 27.987 1.00 82.44 97 TRP A N 1
ATOM 737 C CA . TRP A 1 97 ? -16.269 1.981 27.103 1.00 82.44 97 TRP A CA 1
ATOM 738 C C . TRP A 1 97 ? -17.282 0.836 27.265 1.00 82.44 97 TRP A C 1
ATOM 740 O O . TRP A 1 97 ? -18.487 1.081 27.366 1.00 82.44 97 TRP A O 1
ATOM 750 N N . GLN A 1 98 ? -16.818 -0.411 27.373 1.00 83.38 98 GLN A N 1
ATOM 751 C CA . GLN A 1 98 ? -17.694 -1.549 27.660 1.00 83.38 98 GLN A CA 1
ATOM 752 C C . GLN A 1 98 ? -18.376 -1.411 29.034 1.00 83.38 98 GLN A C 1
ATOM 754 O O . GLN A 1 98 ? -19.577 -1.674 29.154 1.00 83.38 98 GLN A O 1
ATOM 759 N N . ALA A 1 99 ? -17.649 -0.933 30.049 1.00 82.94 99 ALA A N 1
ATOM 760 C CA . ALA A 1 99 ? -18.189 -0.659 31.379 1.00 82.94 99 ALA A CA 1
ATOM 761 C C . ALA A 1 99 ? -19.249 0.460 31.357 1.00 82.94 99 ALA A C 1
ATOM 763 O O . ALA A 1 99 ? -20.324 0.300 31.935 1.00 82.94 99 ALA A O 1
ATOM 764 N N . SER A 1 100 ? -19.016 1.539 30.600 1.00 83.06 100 SER A N 1
ATOM 765 C CA . SER A 1 100 ? -19.983 2.631 30.387 1.00 83.06 100 SER A CA 1
ATOM 766 C C . SER A 1 100 ? -21.312 2.142 29.793 1.00 83.06 100 SER A C 1
ATOM 768 O O . SER A 1 100 ? -22.377 2.678 30.101 1.00 83.06 100 SER A O 1
ATOM 770 N N . LYS A 1 101 ? -21.284 1.084 28.975 1.00 80.19 101 LYS A N 1
ATOM 771 C CA . LYS A 1 101 ? -22.481 0.463 28.385 1.00 80.19 101 LYS A CA 1
ATOM 772 C C . LYS A 1 101 ? -23.061 -0.678 29.230 1.00 80.19 101 LYS A C 1
ATOM 774 O O . LYS A 1 101 ? -23.815 -1.494 28.703 1.00 80.19 101 LYS A O 1
ATOM 779 N N . ARG A 1 102 ? -22.729 -0.745 30.529 1.00 79.25 102 ARG A N 1
ATOM 780 C CA . ARG A 1 102 ? -23.165 -1.805 31.463 1.00 79.25 102 ARG A CA 1
ATOM 781 C C . ARG A 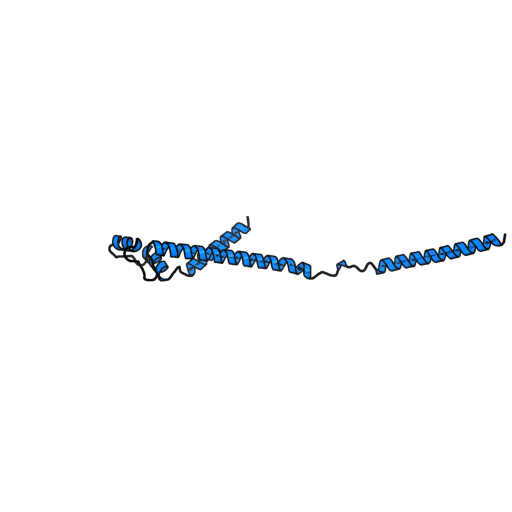1 102 ? -22.885 -3.216 30.923 1.00 79.25 102 ARG A C 1
ATOM 783 O O . ARG A 1 102 ? -23.710 -4.114 31.050 1.00 79.25 102 ARG A O 1
ATOM 790 N N . GLY A 1 103 ? -21.766 -3.393 30.219 1.00 69.38 103 GLY A N 1
ATOM 791 C CA . GLY A 1 103 ? -21.382 -4.672 29.615 1.00 69.38 103 GLY A CA 1
ATOM 792 C C . GLY A 1 103 ? -22.200 -5.096 28.389 1.00 69.38 103 GLY A C 1
ATOM 793 O O . GLY A 1 103 ? -21.861 -6.094 27.759 1.00 69.38 103 GLY A O 1
ATOM 794 N N . THR A 1 104 ? -23.233 -4.343 27.995 1.00 73.88 104 THR A N 1
ATOM 795 C CA . THR A 1 104 ? -24.115 -4.714 26.882 1.00 73.88 104 THR A CA 1
ATOM 796 C C . THR A 1 104 ? -23.706 -3.970 25.616 1.00 73.88 104 THR A C 1
ATOM 798 O O . THR A 1 104 ? -24.152 -2.855 25.338 1.00 73.88 104 THR A O 1
ATOM 801 N N . VAL A 1 105 ? -22.842 -4.591 24.816 1.00 74.94 105 VAL A N 1
ATOM 802 C CA . VAL A 1 105 ? -22.421 -4.035 23.528 1.00 74.94 105 VAL A CA 1
ATOM 803 C C . VAL A 1 105 ? -23.281 -4.608 22.404 1.00 74.94 105 VAL A C 1
ATOM 805 O O . VAL A 1 105 ? -23.330 -5.816 22.181 1.00 74.94 105 VAL A O 1
ATOM 808 N N . ARG A 1 106 ? -23.954 -3.737 21.642 1.00 78.75 106 ARG A N 1
ATOM 809 C CA . ARG A 1 106 ? -24.742 -4.151 20.469 1.00 78.75 106 ARG A CA 1
ATOM 810 C C . ARG A 1 106 ? -23.846 -4.812 19.415 1.00 78.75 106 ARG A C 1
ATOM 812 O O . ARG A 1 106 ? -22.835 -4.237 19.011 1.00 78.75 106 ARG A O 1
ATOM 819 N N . ARG A 1 107 ? -24.295 -5.952 18.875 1.00 69.25 107 ARG A N 1
ATOM 820 C CA . ARG A 1 107 ? -23.594 -6.789 17.873 1.00 69.25 107 ARG A CA 1
ATOM 821 C C . ARG A 1 107 ? -23.285 -6.088 16.533 1.00 69.25 107 ARG A C 1
ATOM 823 O O . ARG A 1 107 ? -22.508 -6.606 15.742 1.00 69.25 107 ARG A O 1
ATOM 830 N N . ARG A 1 108 ? -23.872 -4.912 16.283 1.00 77.88 108 ARG A N 1
ATOM 831 C CA . ARG A 1 108 ? -23.630 -4.038 15.113 1.00 77.88 108 ARG A CA 1
ATOM 832 C C . ARG A 1 108 ? -23.182 -2.622 15.499 1.00 77.88 108 ARG A C 1
ATOM 834 O O . ARG A 1 108 ? -23.302 -1.694 14.710 1.00 77.88 108 ARG A O 1
ATOM 841 N N . SER A 1 109 ? -22.729 -2.427 16.734 1.00 80.31 109 SER A N 1
ATOM 842 C CA . SER A 1 109 ? -22.177 -1.138 17.150 1.00 80.31 109 SER A CA 1
ATOM 843 C C . SER A 1 109 ? -20.757 -0.949 16.617 1.00 80.31 109 SER A C 1
ATOM 845 O O . SER A 1 109 ? -20.064 -1.921 16.311 1.00 80.31 109 SER A O 1
ATOM 847 N N . LEU A 1 110 ? -20.305 0.307 16.576 1.00 78.44 110 LEU A N 1
ATOM 848 C CA . LEU A 1 110 ? -18.918 0.655 16.252 1.00 78.44 110 LEU A CA 1
ATOM 849 C C . LEU A 1 110 ? -17.914 -0.124 17.114 1.00 78.44 110 LEU A C 1
ATOM 851 O O . LEU A 1 110 ? -16.903 -0.584 16.602 1.00 78.44 110 LEU A O 1
ATOM 855 N N . PHE A 1 111 ? -18.230 -0.372 18.388 1.00 82.94 111 PHE A N 1
ATOM 856 C CA . PHE A 1 111 ? -17.391 -1.176 19.276 1.00 82.94 111 PHE A CA 1
ATOM 857 C C . PHE A 1 111 ? -17.210 -2.615 18.782 1.00 82.94 111 PHE A C 1
ATOM 859 O O . PHE A 1 111 ? -16.094 -3.118 18.768 1.00 82.94 111 PHE A O 1
ATOM 866 N N . ALA A 1 112 ? -18.285 -3.276 18.341 1.00 81.75 112 ALA A N 1
ATOM 867 C CA . ALA A 1 112 ? -18.204 -4.642 17.818 1.00 81.75 112 ALA A CA 1
ATOM 868 C C . ALA A 1 112 ? -17.377 -4.708 16.520 1.00 81.75 112 ALA A C 1
ATOM 870 O O . ALA A 1 112 ? -16.667 -5.686 16.284 1.00 81.75 112 ALA A O 1
ATOM 871 N N . LEU A 1 113 ? -17.439 -3.654 15.699 1.00 81.44 113 LEU A N 1
ATOM 872 C CA . LEU A 1 113 ? -16.603 -3.485 14.508 1.00 81.44 113 LEU A CA 1
ATOM 873 C C . LEU A 1 113 ? -15.122 -3.321 14.874 1.00 81.44 113 LEU A C 1
ATOM 875 O O . LEU A 1 113 ? -14.289 -4.073 14.372 1.00 81.44 113 LEU A O 1
ATOM 879 N N . LEU A 1 114 ? -14.808 -2.412 15.801 1.00 81.44 114 LEU A N 1
ATOM 880 C CA . LEU A 1 114 ? -13.445 -2.169 16.284 1.00 81.44 114 LEU A CA 1
ATOM 881 C C . LEU A 1 114 ? -12.859 -3.405 16.977 1.00 81.44 114 LEU A C 1
ATOM 883 O O . LEU A 1 114 ? -11.719 -3.775 16.717 1.00 81.44 114 LEU A O 1
ATOM 887 N N . GLN A 1 115 ? -13.654 -4.105 17.788 1.00 81.69 115 GLN A N 1
ATOM 888 C CA . GLN A 1 115 ? -13.255 -5.360 18.420 1.00 81.69 115 GLN A CA 1
ATOM 889 C C . GLN A 1 115 ? -12.978 -6.447 17.379 1.00 81.69 115 GLN A C 1
ATOM 891 O O . GLN A 1 115 ? -11.984 -7.162 17.485 1.00 81.69 115 GLN A O 1
ATOM 896 N N . ARG A 1 116 ? -13.817 -6.559 16.341 1.00 81.94 116 ARG A N 1
ATOM 897 C CA . ARG A 1 116 ? -13.577 -7.498 15.240 1.00 81.94 116 ARG A CA 1
ATOM 898 C C . ARG A 1 116 ? -12.279 -7.168 14.504 1.00 81.94 116 ARG A C 1
ATOM 900 O O . ARG A 1 116 ? -11.541 -8.097 14.190 1.00 81.94 116 ARG A O 1
ATOM 907 N N . TRP A 1 117 ? -11.987 -5.891 14.261 1.00 80.50 117 TRP A N 1
ATOM 908 C CA . TRP A 1 117 ? -10.736 -5.467 13.625 1.00 80.50 117 TRP A CA 1
ATOM 909 C C . TRP A 1 117 ? -9.508 -5.654 14.516 1.00 80.50 117 TRP A C 1
ATOM 911 O O . TRP A 1 117 ? -8.450 -5.999 14.001 1.00 80.50 117 TRP A O 1
ATOM 921 N N . GLY A 1 118 ? -9.637 -5.478 15.832 1.00 76.06 118 GLY A N 1
ATOM 922 C CA . GLY A 1 118 ? -8.558 -5.751 16.783 1.00 76.06 118 GLY A CA 1
ATOM 923 C C . GLY A 1 118 ? -8.228 -7.241 16.901 1.00 76.06 118 GLY A C 1
ATOM 924 O O . GLY A 1 118 ? -7.060 -7.602 16.949 1.00 76.06 118 GLY A O 1
ATOM 925 N N . VAL A 1 119 ? -9.244 -8.113 16.888 1.00 75.94 119 VAL A N 1
ATOM 926 C CA . VAL A 1 119 ? -9.070 -9.571 17.045 1.00 75.94 119 VAL A CA 1
ATOM 927 C C . VAL A 1 119 ? -8.685 -10.261 15.738 1.00 75.94 119 VAL A C 1
ATOM 929 O O . VAL A 1 119 ? -7.748 -11.051 15.702 1.00 75.94 119 VAL A O 1
ATOM 932 N N . LYS A 1 120 ? -9.431 -10.004 14.657 1.00 76.81 120 LYS A N 1
ATOM 933 C CA . LYS A 1 120 ? -9.252 -10.694 13.366 1.00 76.81 120 LYS A CA 1
ATOM 934 C C . LYS A 1 120 ? -8.395 -9.910 12.374 1.00 76.81 120 LYS A C 1
ATOM 936 O O . LYS A 1 120 ? -8.087 -10.425 11.304 1.00 76.81 120 LYS A O 1
ATOM 941 N N . GLY A 1 121 ? -8.030 -8.674 12.703 1.00 70.38 121 GLY A N 1
ATOM 942 C CA . GLY A 1 121 ? -7.428 -7.750 11.754 1.00 70.38 121 GLY A CA 1
ATOM 943 C C . GLY A 1 121 ? -8.457 -7.065 10.852 1.00 70.38 121 GLY A C 1
ATOM 944 O O . GLY A 1 121 ? -9.653 -7.376 10.844 1.00 70.38 121 GLY A O 1
ATOM 945 N N . VAL A 1 122 ? -7.971 -6.088 10.085 1.00 71.38 122 VAL A N 1
ATOM 946 C CA . VAL A 1 122 ? -8.767 -5.361 9.091 1.00 71.38 122 VAL A CA 1
ATOM 947 C C . VAL A 1 122 ? -9.181 -6.329 7.986 1.00 71.38 122 VAL A C 1
ATOM 949 O O . VAL A 1 122 ? -8.343 -7.062 7.454 1.00 71.38 122 VAL A O 1
ATOM 952 N N . ALA A 1 123 ? -10.473 -6.325 7.659 1.00 73.38 123 ALA A N 1
ATOM 953 C CA . ALA A 1 123 ? -11.049 -7.207 6.655 1.00 73.38 123 ALA A CA 1
ATOM 954 C C . ALA A 1 123 ? -10.400 -6.965 5.278 1.00 73.38 123 ALA A C 1
ATOM 956 O O . ALA A 1 123 ? -10.014 -5.838 4.953 1.00 73.38 123 ALA A O 1
ATOM 957 N N . TRP A 1 124 ? -10.239 -8.023 4.484 1.00 68.69 124 TRP A N 1
ATOM 958 C CA . TRP A 1 124 ? -9.565 -7.950 3.184 1.00 68.69 124 TRP A CA 1
ATOM 959 C C . TRP A 1 124 ? -10.309 -7.021 2.213 1.00 68.69 124 TRP A C 1
ATOM 961 O O . TRP A 1 124 ? -9.670 -6.337 1.421 1.00 68.69 124 TRP A O 1
ATOM 971 N N . GLU A 1 125 ? -11.628 -6.890 2.361 1.00 69.06 125 GLU A N 1
ATOM 972 C CA . GLU A 1 125 ? -12.472 -5.964 1.605 1.00 69.06 125 GLU A CA 1
ATOM 973 C C . GLU A 1 125 ? -12.071 -4.501 1.852 1.00 69.06 125 GLU A C 1
ATOM 975 O O . GLU A 1 125 ? -12.017 -3.698 0.926 1.00 69.06 125 GLU A O 1
ATOM 980 N N . LEU A 1 126 ? -11.717 -4.157 3.095 1.00 71.00 126 LEU A N 1
ATOM 981 C CA . LEU A 1 126 ? -11.234 -2.822 3.454 1.00 71.00 126 LEU A CA 1
ATOM 982 C C . LEU A 1 126 ? -9.826 -2.570 2.918 1.00 71.00 126 LEU A C 1
ATOM 984 O O . LEU A 1 126 ? -9.529 -1.463 2.482 1.00 71.00 126 LEU A O 1
ATOM 988 N N . LYS A 1 127 ? -8.968 -3.596 2.906 1.00 70.75 127 LYS A N 1
ATOM 989 C CA . LYS A 1 127 ? -7.637 -3.497 2.289 1.00 70.75 127 LYS A CA 1
ATOM 990 C C . LYS A 1 127 ? -7.747 -3.231 0.788 1.00 70.75 127 LYS A C 1
ATOM 992 O O . LYS A 1 127 ? -7.053 -2.353 0.284 1.00 70.75 127 LYS A O 1
ATOM 997 N N . LEU A 1 128 ? -8.649 -3.939 0.104 1.00 72.88 128 LEU A N 1
ATOM 998 C CA . LEU A 1 128 ? -8.938 -3.711 -1.311 1.00 72.88 128 LEU A CA 1
ATOM 999 C C . LEU A 1 128 ? -9.523 -2.324 -1.549 1.00 72.88 128 LEU A C 1
ATOM 1001 O O . LEU A 1 128 ? -9.092 -1.652 -2.475 1.00 72.88 128 LEU A O 1
ATOM 1005 N N . PHE A 1 129 ? -10.447 -1.869 -0.703 1.00 77.44 129 PHE A N 1
ATOM 1006 C CA . PHE A 1 129 ? -11.033 -0.539 -0.839 1.00 77.44 129 PHE A CA 1
ATOM 1007 C C . PHE A 1 129 ? -9.984 0.567 -0.679 1.00 77.44 129 PHE A C 1
ATOM 1009 O O . PHE A 1 129 ? -9.913 1.470 -1.506 1.00 77.44 129 PHE A O 1
ATOM 1016 N N . VAL A 1 130 ? -9.120 0.475 0.338 1.00 76.12 130 VAL A N 1
ATOM 1017 C CA . VAL A 1 130 ? -8.026 1.439 0.542 1.00 76.12 130 VAL A CA 1
ATOM 1018 C C . VAL A 1 130 ? -7.040 1.398 -0.627 1.00 76.12 130 VAL A C 1
ATOM 1020 O O . VAL A 1 130 ? -6.645 2.455 -1.114 1.00 76.12 130 VAL A O 1
ATOM 1023 N N . GLY A 1 131 ? -6.684 0.205 -1.116 1.00 75.38 131 GLY A N 1
ATOM 1024 C CA . GLY A 1 131 ? -5.826 0.041 -2.295 1.00 75.38 131 GLY A CA 1
ATOM 1025 C C . GLY A 1 131 ? -6.441 0.613 -3.569 1.00 75.38 131 GLY A C 1
ATOM 1026 O O . GLY A 1 131 ? -5.772 1.297 -4.334 1.00 75.38 131 GLY A O 1
ATOM 1027 N N . TYR A 1 132 ? -7.737 0.400 -3.768 1.00 78.94 132 TYR A N 1
ATOM 1028 C CA . TYR A 1 132 ? -8.471 0.910 -4.918 1.00 78.94 132 TYR A CA 1
ATOM 1029 C C . TYR A 1 132 ? -8.591 2.439 -4.887 1.00 78.94 132 TYR A C 1
ATOM 1031 O O . TYR A 1 132 ? -8.346 3.093 -5.895 1.00 78.94 132 TYR A O 1
ATOM 1039 N N . MET A 1 133 ? -8.885 3.026 -3.723 1.00 79.00 133 MET A N 1
ATOM 1040 C CA . MET A 1 133 ? -8.944 4.483 -3.555 1.00 79.00 133 MET A CA 1
ATOM 1041 C C . MET A 1 133 ? -7.575 5.146 -3.752 1.00 79.00 133 MET A C 1
ATOM 1043 O O . MET A 1 133 ? -7.498 6.208 -4.364 1.00 79.00 133 MET A O 1
ATOM 1047 N N . THR A 1 134 ? -6.491 4.522 -3.276 1.00 75.75 134 THR A N 1
ATOM 1048 C CA . THR A 1 134 ? -5.125 5.026 -3.519 1.00 75.75 134 THR A CA 1
ATOM 1049 C C . THR A 1 134 ? -4.729 4.921 -4.987 1.00 75.75 134 THR A C 1
ATOM 1051 O O . THR A 1 134 ? -4.122 5.853 -5.506 1.00 75.75 134 THR A O 1
ATOM 1054 N N . LEU A 1 135 ? -5.127 3.848 -5.673 1.00 77.69 135 LEU A N 1
ATOM 1055 C CA . LEU A 1 135 ? -4.918 3.700 -7.110 1.00 77.69 135 LEU A CA 1
ATOM 1056 C C . LEU A 1 135 ? -5.689 4.757 -7.912 1.00 77.69 135 LEU A C 1
ATOM 1058 O O . LEU A 1 135 ? -5.099 5.395 -8.776 1.00 77.69 135 LEU A O 1
ATOM 1062 N N . ILE A 1 136 ? -6.969 4.996 -7.601 1.00 81.31 136 ILE A N 1
ATOM 1063 C CA . ILE A 1 136 ? -7.754 6.065 -8.240 1.00 81.31 136 ILE A CA 1
ATOM 1064 C C . ILE A 1 136 ? -7.097 7.423 -8.011 1.00 81.31 136 ILE A C 1
ATOM 1066 O O . ILE A 1 136 ? -6.905 8.162 -8.968 1.00 81.31 136 ILE A O 1
ATOM 1070 N N . PHE A 1 137 ? -6.745 7.750 -6.765 1.00 78.75 137 PHE A N 1
ATOM 1071 C CA . PHE A 1 137 ? -6.120 9.031 -6.445 1.00 78.75 137 PHE A CA 1
ATOM 1072 C C . PHE A 1 137 ? -4.821 9.223 -7.228 1.00 78.75 137 PHE A C 1
ATOM 1074 O O . PHE A 1 137 ? -4.625 10.267 -7.832 1.00 78.75 137 PHE A O 1
ATOM 1081 N N . PHE A 1 138 ? -3.975 8.194 -7.287 1.00 76.00 138 PHE A N 1
ATOM 1082 C CA . PHE A 1 138 ? -2.733 8.242 -8.050 1.00 76.00 138 PHE A CA 1
ATOM 1083 C C . PHE A 1 138 ? -2.973 8.444 -9.555 1.00 76.00 138 PHE A C 1
ATOM 1085 O O . PHE A 1 138 ? -2.302 9.263 -10.179 1.00 76.00 138 PHE A O 1
ATOM 1092 N N . VAL A 1 139 ? -3.944 7.731 -10.139 1.00 80.69 139 VAL A N 1
ATOM 1093 C CA . VAL A 1 139 ? -4.323 7.893 -11.553 1.00 80.69 139 VAL A CA 1
ATOM 1094 C C . VAL A 1 139 ? -4.847 9.304 -11.819 1.00 80.69 139 VAL A C 1
ATOM 1096 O O . VAL A 1 139 ? -4.438 9.918 -12.798 1.00 80.69 139 VAL A O 1
ATOM 1099 N N . LEU A 1 140 ? -5.699 9.839 -10.940 1.00 81.12 140 LEU A N 1
ATOM 1100 C CA . LEU A 1 140 ? -6.217 11.205 -11.050 1.00 81.12 140 LEU A CA 1
ATOM 1101 C C . LEU A 1 140 ? -5.100 12.247 -10.931 1.00 81.12 140 LEU A C 1
ATOM 1103 O O . LEU A 1 140 ? -5.016 13.127 -11.773 1.00 81.12 140 LEU A O 1
ATOM 1107 N N . SER A 1 141 ? -4.186 12.104 -9.969 1.00 75.94 141 SER A N 1
ATOM 1108 C CA . SER A 1 141 ? -3.023 12.993 -9.827 1.00 75.94 141 SER A CA 1
ATOM 1109 C C . SER A 1 141 ? -2.011 12.892 -10.971 1.00 75.94 141 SER A C 1
ATOM 1111 O O . SER A 1 141 ? -1.108 13.713 -11.039 1.00 75.94 141 SER A O 1
ATOM 1113 N N . SER A 1 142 ? -2.115 11.875 -11.829 1.00 75.94 142 SER A N 1
ATOM 1114 C CA . SER A 1 142 ? -1.277 11.734 -13.027 1.00 75.94 142 SER A CA 1
ATOM 1115 C C . SER A 1 142 ? -1.928 12.340 -14.278 1.00 75.94 142 SER A C 1
ATOM 1117 O O . SER A 1 142 ? -1.299 12.352 -15.335 1.00 75.94 142 SER A O 1
ATOM 1119 N N . LEU A 1 143 ? -3.196 12.758 -14.183 1.00 78.00 143 LEU A N 1
ATOM 1120 C CA . LEU A 1 143 ? -3.954 13.405 -15.259 1.00 78.00 143 LEU A CA 1
ATOM 1121 C C . LEU A 1 143 ? -3.889 14.941 -15.192 1.00 78.00 143 LEU A C 1
ATOM 1123 O O . LEU A 1 143 ? -4.193 15.578 -16.200 1.00 78.00 143 LEU A O 1
ATOM 1127 N N . ASP A 1 144 ? -3.504 15.494 -14.038 1.00 62.88 144 ASP A N 1
ATOM 1128 C CA . ASP A 1 144 ? -3.201 16.918 -13.823 1.00 62.88 144 ASP A CA 1
ATOM 1129 C C . ASP A 1 144 ? -1.731 17.232 -14.161 1.00 62.88 144 ASP A C 1
ATOM 1131 O O . ASP A 1 144 ? -1.476 18.312 -14.746 1.00 62.88 144 ASP A O 1
#

InterPro domains:
  IPR009311 Interferon alpha-inducible protein IFI6/IFI27-like [PF06140] (65-133)
  IPR038213 IFI6/IFI27-like domain superfamily [G3DSA:6.10.110.10] (57-135)

Radius of gyration: 42.87 Å; chains: 1; bounding box: 83×35×120 Å

Organism: Rhipicephalus microplus (NCBI:txid6941)

Foldseek 3Di:
DVVVVVVVVVVVVVVVVVVVVVVVVVVVVVVVPPPPVPPPPVVVVVVVVVVVVVVVVVLVVVLVVQLVVVQVVLLVVLVQQQQAQVFGHPPGVLNVVCVVVVVDDDCPDPSVVSNCCRRVNDDVVVSVVSSVVSSVVVVVVVVD

Sequence (144 aa):
MRTRFECDKVENARRRIDLARHSAMDAMVDVMDVPTENVMNPVAAFIPVNRILAYVFYVLICCIALTTTAVCSLQFTLRKVGFGNNGVMPGSLAAAWQASKRGTVRRRSLFALLQRWGVKGVAWELKLFVGYMTLIFFVLSSLD

pLDDT: mean 77.14, std 9.33, range [52.38, 93.5]

Secondary structure (DSSP, 8-state):
-HHHHHHHHHHHHHHHHHHHHHHHHHHHHHHH---GGG---TTTTTHHHHHHHHHHHHHHHHHHHHHHHHHHHHHHHHHHHTEETTEEPTTSHHHHHHHHTTT---TTSHHHHHHHHHHH-S-HHHHHHHHHHHHHHHHHHTT-